Protein AF-A0A6L2J863-F1 (afdb_monomer)

Sequence (135 aa):
MPGVDWSNNVDQELRFKGWREIQVLDELTEITSSTELHKRMRFWFVQEIAEEEGLLKFLRDQCNDLRWKNARRRVLIREMEAFGERWVAVDYLESLKQIHARETAKLAALTDAIAESLAGIHEKERHVAKIDLND

Structure (mmCIF, N/CA/C/O backbone):
data_AF-A0A6L2J863-F1
#
_entry.id   AF-A0A6L2J863-F1
#
loop_
_atom_site.group_PDB
_atom_site.id
_atom_site.type_symbol
_atom_site.label_atom_id
_atom_site.label_alt_id
_atom_site.label_comp_id
_atom_site.label_asym_id
_atom_site.label_entity_id
_atom_site.label_seq_id
_atom_site.pdbx_PDB_ins_code
_atom_site.Cartn_x
_atom_site.Cartn_y
_atom_site.Cartn_z
_atom_site.occupancy
_atom_site.B_iso_or_equiv
_atom_site.auth_seq_id
_atom_site.auth_comp_id
_atom_site.auth_asym_id
_atom_site.auth_atom_id
_atom_site.pdbx_PDB_model_num
ATOM 1 N N . MET A 1 1 ? 21.311 30.947 3.026 1.00 38.16 1 MET A N 1
ATOM 2 C CA . MET A 1 1 ? 20.036 30.939 3.772 1.00 38.16 1 MET A CA 1
ATOM 3 C C . MET A 1 1 ? 19.893 29.568 4.412 1.00 38.16 1 MET A C 1
ATOM 5 O O . MET A 1 1 ? 19.946 28.604 3.657 1.00 38.16 1 MET A O 1
ATOM 9 N N . PRO A 1 2 ? 19.807 29.437 5.745 1.00 41.78 2 PRO A N 1
ATOM 10 C CA . PRO A 1 2 ? 19.511 28.149 6.360 1.00 41.78 2 PRO A CA 1
ATOM 11 C C . PRO A 1 2 ? 18.034 27.820 6.112 1.00 41.78 2 PRO A C 1
ATOM 13 O O . PRO A 1 2 ? 17.170 28.670 6.329 1.00 41.78 2 PRO A O 1
ATOM 16 N N . GLY A 1 3 ? 17.762 26.619 5.602 1.00 45.19 3 GLY A N 1
ATOM 17 C CA . GLY A 1 3 ? 16.405 26.116 5.420 1.00 45.19 3 GLY A CA 1
ATOM 18 C C . GLY A 1 3 ? 15.737 25.948 6.777 1.00 45.19 3 GLY A C 1
ATOM 19 O O . GLY A 1 3 ? 16.282 25.286 7.655 1.00 45.19 3 GLY A O 1
ATOM 20 N N . VAL A 1 4 ? 14.581 26.583 6.954 1.00 53.41 4 VAL A N 1
ATOM 21 C CA . VAL A 1 4 ? 13.719 26.331 8.109 1.00 53.41 4 VAL A CA 1
ATOM 22 C C . VAL A 1 4 ? 13.259 24.879 8.014 1.00 53.41 4 VAL A C 1
ATOM 24 O O . VAL A 1 4 ? 12.607 24.494 7.044 1.00 53.41 4 VAL A O 1
ATOM 27 N N . ASP A 1 5 ? 13.657 24.072 8.991 1.00 51.09 5 ASP A N 1
ATOM 28 C CA . ASP A 1 5 ? 13.203 22.696 9.147 1.00 51.09 5 ASP A CA 1
ATOM 29 C C . ASP A 1 5 ? 11.779 22.701 9.717 1.00 51.09 5 ASP A C 1
ATOM 31 O O . ASP A 1 5 ? 11.556 22.844 10.921 1.00 51.09 5 ASP A O 1
ATOM 35 N N . TRP A 1 6 ? 10.804 22.595 8.818 1.00 46.19 6 TRP A N 1
ATOM 36 C CA . TRP A 1 6 ? 9.383 22.548 9.156 1.00 46.19 6 TRP A CA 1
ATOM 37 C C . TRP A 1 6 ? 8.967 21.223 9.810 1.00 46.19 6 TRP A C 1
ATOM 39 O O . TRP A 1 6 ? 7.916 21.188 10.448 1.00 46.19 6 TRP A O 1
ATOM 49 N N . SER A 1 7 ? 9.784 20.163 9.712 1.00 50.34 7 SER A N 1
ATOM 50 C CA . SER A 1 7 ? 9.496 18.867 10.345 1.00 50.34 7 SER A CA 1
ATOM 51 C C . SER A 1 7 ? 9.469 19.009 11.861 1.00 50.34 7 SER A C 1
ATOM 53 O O . SER 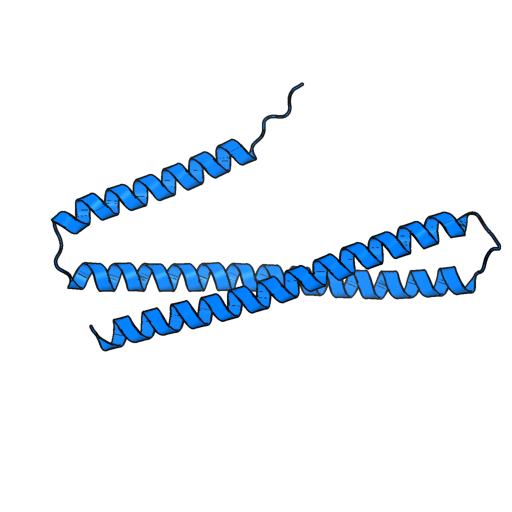A 1 7 ? 8.564 18.513 12.523 1.00 50.34 7 SER A O 1
ATOM 55 N N . ASN A 1 8 ? 10.413 19.780 12.402 1.00 52.09 8 ASN A N 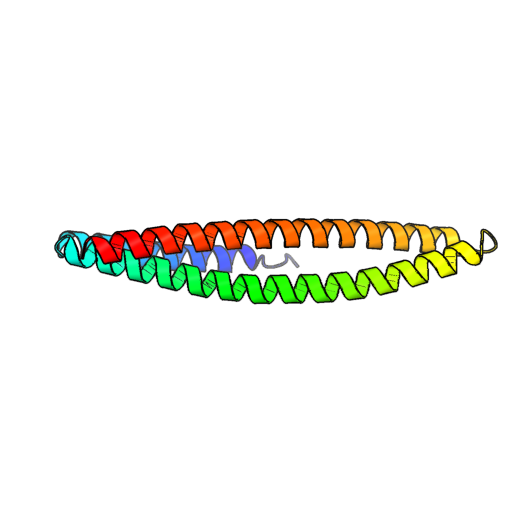1
ATOM 56 C CA . ASN A 1 8 ? 10.541 19.998 13.837 1.00 52.09 8 ASN A CA 1
ATOM 57 C C . ASN A 1 8 ? 9.353 20.769 14.433 1.00 52.09 8 ASN A C 1
ATOM 59 O O . ASN A 1 8 ? 8.994 20.548 15.584 1.00 52.09 8 ASN A O 1
ATOM 63 N N . ASN A 1 9 ? 8.734 21.668 13.661 1.00 46.53 9 ASN A N 1
ATOM 64 C CA . ASN A 1 9 ? 7.608 22.474 14.136 1.00 46.53 9 ASN A CA 1
ATOM 65 C C . ASN A 1 9 ? 6.292 21.678 14.102 1.00 46.53 9 ASN A C 1
ATOM 67 O O . ASN A 1 9 ? 5.516 21.726 15.052 1.00 46.53 9 ASN A O 1
ATOM 71 N N . VAL A 1 10 ? 6.082 20.875 13.051 1.00 56.06 10 VAL A N 1
ATOM 72 C CA . VAL A 1 10 ? 4.918 19.980 12.942 1.00 56.06 10 VAL A CA 1
ATOM 73 C C . VAL A 1 10 ? 4.988 18.859 13.984 1.00 56.06 10 VAL A C 1
ATOM 75 O O . VAL A 1 10 ? 3.993 18.606 14.658 1.00 56.06 10 VAL A O 1
ATOM 78 N N . ASP A 1 11 ? 6.161 18.256 14.202 1.00 53.06 11 ASP A N 1
ATOM 79 C CA . ASP A 1 11 ? 6.349 17.231 15.239 1.00 53.06 11 ASP A CA 1
ATOM 80 C C . ASP A 1 11 ? 6.188 17.796 16.653 1.00 53.06 11 ASP A C 1
ATOM 82 O O . ASP A 1 11 ? 5.623 17.132 17.523 1.00 53.06 11 ASP A O 1
ATOM 86 N N . GLN A 1 12 ? 6.652 19.025 16.906 1.00 46.50 12 GLN A N 1
ATOM 87 C CA . GLN A 1 12 ? 6.426 19.687 18.190 1.00 46.50 12 GLN A CA 1
ATOM 88 C C . GLN A 1 12 ? 4.953 20.013 18.402 1.00 46.50 12 GLN A C 1
ATOM 90 O O . GLN A 1 12 ? 4.457 19.796 19.501 1.00 46.50 12 GLN A O 1
ATOM 95 N N . GLU A 1 13 ? 4.237 20.475 17.378 1.00 41.19 13 GLU A N 1
ATOM 96 C CA . GLU A 1 13 ? 2.817 20.799 17.495 1.00 41.19 13 GLU A CA 1
ATOM 97 C C . GLU A 1 13 ? 1.948 19.544 17.671 1.00 41.19 13 GLU A C 1
ATOM 99 O O . GLU A 1 13 ? 1.048 19.542 18.513 1.00 41.19 13 GLU A O 1
ATOM 104 N N . LEU A 1 14 ? 2.252 18.455 16.954 1.00 48.91 14 LEU A N 1
ATOM 105 C CA . LEU A 1 14 ? 1.594 17.154 17.120 1.00 48.91 14 LEU A CA 1
ATOM 106 C C . LEU A 1 14 ? 1.881 16.550 18.495 1.00 48.91 14 LEU A C 1
ATOM 108 O O . LEU A 1 14 ? 0.954 16.111 19.175 1.00 48.91 14 LEU A O 1
ATOM 112 N N . ARG A 1 15 ? 3.135 16.614 18.963 1.00 47.59 15 ARG A N 1
ATOM 113 C CA . ARG A 1 15 ? 3.478 16.232 20.338 1.00 47.59 15 ARG A CA 1
ATOM 114 C C . ARG A 1 15 ? 2.704 17.086 21.332 1.00 47.59 15 ARG A C 1
ATOM 116 O O . ARG A 1 15 ? 2.071 16.535 22.216 1.00 47.59 15 ARG A O 1
ATOM 123 N N . PHE A 1 16 ? 2.702 18.409 21.195 1.00 44.97 16 PHE A N 1
ATOM 124 C CA . PHE A 1 16 ? 2.048 19.317 22.144 1.00 44.97 16 PHE A CA 1
ATOM 125 C C . PHE A 1 16 ? 0.522 19.140 22.187 1.00 44.97 16 PHE A C 1
ATOM 127 O O . PHE A 1 16 ? -0.084 19.323 23.243 1.00 44.97 16 PHE A O 1
ATOM 134 N N . LYS A 1 17 ? -0.108 18.773 21.062 1.00 50.50 17 LYS A N 1
ATOM 135 C CA . LYS A 1 17 ? -1.525 18.376 21.017 1.00 50.50 17 LYS A CA 1
ATOM 136 C C . LYS A 1 17 ? -1.745 17.033 21.715 1.00 50.50 17 LYS A C 1
ATOM 138 O O . LYS A 1 17 ? -2.588 16.980 22.603 1.00 50.50 17 LYS A O 1
ATOM 143 N N . GLY A 1 18 ? -0.909 16.029 21.440 1.00 50.97 18 GLY A N 1
ATOM 144 C CA . GLY A 1 18 ? -0.959 14.734 22.127 1.00 50.97 18 GLY A CA 1
ATOM 145 C C . GLY A 1 18 ? -0.729 14.833 23.642 1.00 50.97 18 GLY A C 1
ATOM 146 O O . GLY A 1 18 ? -1.462 14.234 24.418 1.00 50.97 18 GLY A 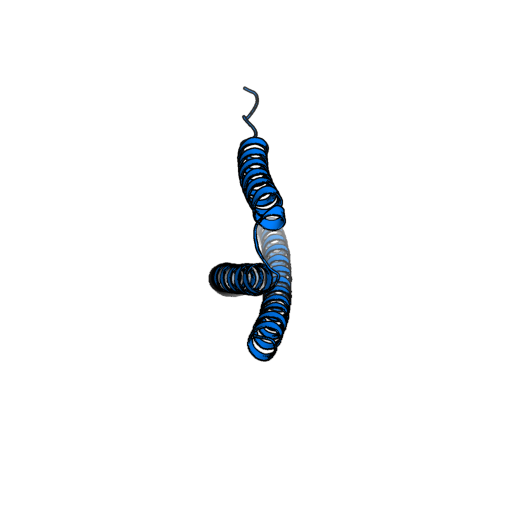O 1
ATOM 147 N N . TRP A 1 19 ? 0.220 15.658 24.099 1.00 44.25 19 TRP A N 1
ATOM 148 C CA . TRP A 1 19 ? 0.473 15.896 25.528 1.00 44.25 19 TRP A CA 1
ATOM 149 C C . TRP A 1 19 ? -0.684 16.632 26.215 1.00 44.25 19 TRP A C 1
ATOM 151 O O . TRP A 1 19 ? -0.986 16.337 27.369 1.00 44.25 19 TRP A O 1
ATOM 161 N N . ARG A 1 20 ? -1.354 17.561 25.516 1.00 48.19 20 ARG A N 1
ATOM 162 C CA . ARG A 1 20 ? -2.550 18.232 26.048 1.00 48.19 20 ARG A CA 1
ATOM 163 C C . ARG A 1 20 ? -3.749 17.298 26.138 1.00 48.19 20 ARG A C 1
ATOM 165 O O . ARG A 1 20 ? -4.478 17.380 27.117 1.00 48.19 20 ARG A O 1
ATOM 172 N N . GLU A 1 21 ? -3.939 16.408 25.170 1.00 52.56 21 GLU A N 1
ATOM 173 C CA . GLU A 1 21 ? -4.979 15.378 25.251 1.00 52.56 21 GLU A CA 1
ATOM 174 C C . GLU A 1 21 ? -4.712 14.410 26.407 1.00 52.56 21 GLU A C 1
ATOM 176 O O . GLU A 1 21 ? -5.624 14.143 27.181 1.00 52.56 21 GLU A O 1
ATOM 181 N N . ILE A 1 22 ? -3.463 13.977 26.608 1.00 56.28 22 ILE A N 1
ATOM 182 C CA . ILE A 1 22 ? -3.079 13.108 27.733 1.00 56.28 22 ILE A CA 1
ATOM 183 C C . ILE A 1 22 ? -3.304 13.801 29.089 1.00 56.28 22 ILE A C 1
ATOM 185 O O . ILE A 1 22 ? -3.883 13.195 29.983 1.00 56.28 22 ILE A O 1
ATOM 189 N N . GLN A 1 23 ? -2.924 15.075 29.246 1.00 51.78 23 GLN A N 1
ATOM 190 C CA . GLN A 1 23 ? -3.163 15.812 30.498 1.00 51.78 23 GLN A CA 1
ATOM 191 C C . GLN A 1 23 ? -4.651 16.027 30.795 1.00 51.78 23 GLN A C 1
ATOM 193 O O . GLN A 1 23 ? -5.076 15.867 31.935 1.00 51.78 23 GLN A O 1
ATOM 198 N N . VAL A 1 24 ? -5.455 16.344 29.775 1.00 54.72 24 VAL A N 1
ATOM 199 C CA . VAL A 1 24 ? -6.915 16.455 29.928 1.00 54.72 24 VAL A CA 1
ATOM 200 C C . VAL A 1 24 ? -7.526 15.100 30.297 1.00 54.72 24 VAL A C 1
ATOM 202 O O . VAL A 1 24 ? -8.491 15.045 31.057 1.00 54.72 24 VAL A O 1
ATOM 205 N N . LEU A 1 25 ? -6.964 13.996 29.799 1.00 54.50 25 LEU A N 1
ATOM 206 C CA . LEU A 1 25 ? -7.398 12.647 30.152 1.00 54.50 25 LEU A CA 1
ATOM 207 C C . LEU A 1 25 ? -7.039 12.274 31.598 1.00 54.50 25 LEU A C 1
ATOM 209 O O . LEU A 1 25 ? -7.903 11.698 32.257 1.00 54.50 25 LEU A O 1
ATOM 213 N N . ASP A 1 26 ? -5.849 12.645 32.086 1.00 53.31 26 ASP A N 1
ATOM 214 C CA . ASP A 1 26 ? -5.377 12.371 33.455 1.00 53.31 26 ASP A CA 1
ATOM 215 C C . ASP A 1 26 ? -6.128 13.177 34.535 1.00 53.31 26 ASP A C 1
ATOM 217 O O . ASP A 1 26 ? -6.453 12.650 35.597 1.00 53.31 26 ASP A O 1
ATOM 221 N N . GLU A 1 27 ? -6.479 14.439 34.267 1.00 52.66 27 GLU A N 1
ATOM 222 C CA . GLU A 1 27 ? -7.294 15.242 35.198 1.00 52.66 27 GLU A CA 1
ATOM 223 C C . GLU A 1 27 ? -8.765 14.781 35.235 1.00 52.66 27 GLU A C 1
ATOM 225 O O . GLU A 1 27 ? -9.466 14.963 36.231 1.00 52.66 27 GLU A O 1
ATOM 230 N N . LEU A 1 28 ? -9.253 14.142 34.165 1.00 51.09 28 LEU A N 1
ATOM 231 C CA . LEU A 1 28 ? -10.614 13.602 34.098 1.00 51.09 28 LEU A CA 1
ATOM 232 C C . LEU A 1 28 ? -10.733 12.177 34.668 1.00 51.09 28 LEU A C 1
ATOM 234 O O . LEU A 1 28 ? -11.826 11.800 35.104 1.00 51.09 28 LEU A O 1
ATOM 238 N N . THR A 1 29 ? -9.662 11.376 34.670 1.00 50.72 29 THR A N 1
ATOM 239 C CA . THR A 1 29 ? -9.631 10.021 35.263 1.00 50.72 29 THR A CA 1
ATOM 240 C C . THR A 1 29 ? -9.690 10.040 36.786 1.00 50.72 29 THR A C 1
ATOM 242 O O . THR A 1 29 ? -10.204 9.089 37.369 1.00 50.72 29 THR A O 1
ATOM 245 N N . GLU A 1 30 ? -9.273 11.125 37.441 1.00 50.06 30 GLU A N 1
ATOM 246 C CA . GLU A 1 30 ? -9.456 11.291 38.890 1.00 50.06 30 GLU A CA 1
ATOM 247 C C . GLU A 1 30 ? -10.946 11.473 39.277 1.00 50.06 30 GLU A C 1
ATOM 249 O O . GLU A 1 30 ? -11.330 11.238 40.422 1.00 50.06 30 GLU A O 1
ATOM 254 N N . ILE A 1 31 ? -11.815 11.825 38.314 1.00 53.06 31 ILE A N 1
ATOM 255 C CA . ILE A 1 31 ? -13.212 12.233 38.559 1.00 53.06 31 ILE A CA 1
ATOM 256 C C . ILE A 1 31 ? -14.249 11.174 38.125 1.00 53.06 31 ILE A C 1
ATOM 258 O O . ILE A 1 31 ? -15.387 11.209 38.594 1.00 53.06 31 ILE A O 1
ATOM 262 N N .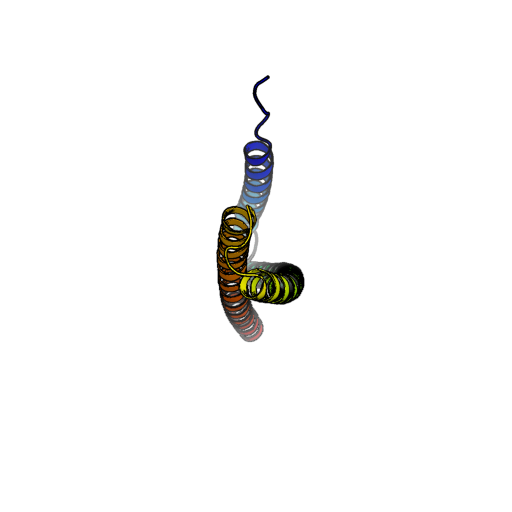 THR A 1 32 ? -13.906 10.211 37.261 1.00 49.12 32 THR A N 1
ATOM 263 C CA . THR A 1 32 ? -14.920 9.417 36.537 1.00 49.12 32 THR A CA 1
ATOM 264 C C . THR A 1 32 ? -14.737 7.898 36.645 1.00 49.12 32 THR A C 1
ATOM 266 O O . THR A 1 32 ? -13.683 7.338 36.360 1.00 49.12 32 THR A O 1
ATOM 269 N N . SER A 1 33 ? -15.794 7.212 37.094 1.00 55.44 33 SER A N 1
ATOM 270 C CA . SER A 1 33 ? -15.838 5.758 37.321 1.00 55.44 33 SER A CA 1
ATOM 271 C C . SER A 1 33 ? -15.446 4.927 36.083 1.00 55.44 33 SER A C 1
ATOM 273 O O . SER A 1 33 ? -15.678 5.341 34.951 1.00 55.44 33 SER A O 1
ATOM 275 N N . SER A 1 34 ? -14.911 3.718 36.303 1.00 58.53 34 SER A N 1
ATOM 276 C CA . SER A 1 34 ? -14.392 2.762 35.297 1.00 58.53 34 SER A CA 1
ATOM 277 C C . SER A 1 34 ? -15.216 2.619 34.002 1.00 58.53 34 SER A C 1
ATOM 279 O O . SER A 1 34 ? -14.646 2.385 32.937 1.00 58.53 34 SER A O 1
ATOM 281 N N . THR A 1 35 ? -16.542 2.782 34.055 1.00 61.69 35 THR A N 1
ATOM 282 C CA . THR A 1 35 ? -17.440 2.728 32.886 1.00 61.69 35 THR A CA 1
ATOM 283 C C . THR A 1 35 ? -17.211 3.855 31.873 1.00 61.69 35 THR A C 1
ATOM 285 O O . THR A 1 35 ? -17.499 3.684 30.692 1.00 61.69 35 THR A O 1
ATOM 288 N N . GLU A 1 36 ? -16.686 5.010 32.288 1.00 74.00 36 GLU A N 1
ATOM 289 C CA . GLU A 1 36 ? -16.296 6.074 31.352 1.00 74.00 36 GLU A CA 1
ATOM 290 C C . GLU A 1 36 ? -14.955 5.787 30.673 1.00 74.00 36 GLU A C 1
ATOM 292 O O . GLU A 1 36 ? -14.784 6.127 29.501 1.00 74.00 36 GLU A O 1
ATOM 297 N N . LEU A 1 37 ? -14.030 5.104 31.356 1.00 79.69 37 LEU A N 1
ATOM 298 C CA . LEU A 1 37 ? -12.734 4.741 30.784 1.00 79.69 37 LEU A CA 1
ATOM 299 C C . LEU A 1 37 ? -12.884 3.737 29.631 1.00 79.69 37 LEU A C 1
ATOM 301 O O . LEU A 1 37 ? -12.296 3.941 28.570 1.00 79.69 37 LEU A O 1
ATOM 305 N N . HIS A 1 38 ? -13.714 2.699 29.794 1.00 81.38 38 HIS A N 1
ATOM 306 C CA . HIS A 1 38 ? -13.980 1.721 28.731 1.00 81.38 38 HIS A CA 1
ATOM 307 C C . HIS A 1 38 ? -14.583 2.377 27.481 1.00 81.38 38 HIS A C 1
ATOM 309 O O . HIS A 1 38 ? -14.103 2.143 26.370 1.00 81.38 38 HIS A O 1
ATOM 315 N N . LYS A 1 39 ? -15.545 3.292 27.658 1.00 83.38 39 LYS A N 1
ATOM 316 C CA . LYS A 1 39 ? -16.151 4.057 26.556 1.00 83.38 39 LYS A CA 1
ATOM 317 C C . LYS A 1 39 ? -15.153 4.965 25.841 1.00 83.38 39 LYS A C 1
ATOM 319 O O . LYS A 1 39 ? -15.165 5.026 24.611 1.00 83.38 39 LYS A O 1
ATOM 324 N N . ARG A 1 40 ? -14.271 5.646 26.583 1.00 83.44 40 ARG A N 1
ATOM 325 C CA . ARG A 1 40 ? -13.199 6.470 25.994 1.00 83.44 40 ARG A CA 1
ATOM 326 C C . ARG A 1 40 ? -12.204 5.620 25.211 1.00 83.44 40 ARG A C 1
ATOM 328 O O . ARG A 1 40 ? -11.887 5.963 24.077 1.00 83.44 40 ARG A O 1
ATOM 335 N N . MET A 1 41 ? -11.774 4.490 25.771 1.00 88.25 41 MET A N 1
ATOM 336 C CA . MET A 1 41 ? -10.847 3.578 25.097 1.00 88.25 41 MET A CA 1
ATOM 337 C C . MET A 1 41 ? -11.457 3.005 23.812 1.00 88.25 41 MET A C 1
ATOM 339 O O . MET A 1 41 ? -10.800 2.948 22.776 1.00 88.25 41 MET A O 1
ATOM 343 N N . ARG A 1 42 ? -12.741 2.633 23.855 1.00 90.19 42 ARG A N 1
ATOM 344 C CA . ARG A 1 42 ? -13.493 2.189 22.678 1.00 90.19 42 ARG A CA 1
ATOM 345 C C . ARG A 1 42 ? -13.522 3.262 21.595 1.00 90.19 42 ARG A C 1
ATOM 347 O O . ARG A 1 42 ? -13.235 2.966 20.440 1.00 90.19 42 ARG A O 1
ATOM 354 N N . PHE A 1 43 ? -13.881 4.492 21.962 1.00 88.81 43 PHE A N 1
ATOM 355 C CA . PHE A 1 43 ? -13.912 5.610 21.025 1.00 88.81 43 PHE A CA 1
ATOM 356 C C . PHE A 1 43 ? -12.540 5.835 20.379 1.00 88.81 43 PHE A C 1
ATOM 358 O O . PHE A 1 43 ? -12.469 5.970 19.161 1.00 88.81 43 PHE A O 1
ATOM 365 N N . TRP A 1 44 ? -11.467 5.792 21.173 1.00 90.31 44 TRP A N 1
ATOM 366 C CA . TRP A 1 44 ? -10.097 5.927 20.684 1.00 90.31 44 TRP A CA 1
ATOM 367 C C . TRP A 1 44 ? -9.735 4.844 19.657 1.00 90.31 44 TRP A C 1
ATOM 369 O O . TRP A 1 44 ? -9.309 5.174 18.555 1.00 90.31 44 TRP A O 1
ATOM 379 N N . PHE A 1 45 ? -10.005 3.563 19.946 1.00 91.38 45 PHE A N 1
ATOM 380 C CA . PHE A 1 45 ? -9.755 2.484 18.981 1.00 91.38 45 PHE A CA 1
ATOM 381 C C . PHE A 1 45 ? -10.547 2.649 17.679 1.00 91.38 45 PHE A C 1
ATOM 383 O O . PHE A 1 45 ? -10.016 2.380 16.606 1.00 91.38 45 PHE A O 1
ATOM 390 N N . VAL A 1 46 ? -11.808 3.086 17.758 1.00 93.19 46 VAL A N 1
ATOM 391 C CA . VAL A 1 46 ? -12.640 3.316 16.567 1.00 93.19 46 VAL A CA 1
ATOM 392 C C . VAL A 1 46 ? -12.092 4.464 15.712 1.00 93.19 46 VAL A C 1
ATOM 394 O O . VAL A 1 46 ? -12.105 4.351 14.488 1.00 93.19 46 VAL A O 1
ATOM 397 N N . GLN A 1 47 ? -11.599 5.545 16.327 1.00 92.75 47 GLN A N 1
ATOM 398 C CA . GLN A 1 47 ? -10.944 6.638 15.596 1.00 92.75 47 GLN A CA 1
ATOM 399 C C . GLN A 1 47 ? -9.658 6.157 14.916 1.00 92.75 47 GLN A C 1
ATOM 401 O O . GLN A 1 47 ? -9.512 6.337 13.712 1.00 92.75 47 GLN A O 1
ATOM 406 N N . GLU A 1 48 ? -8.788 5.460 15.647 1.00 94.06 48 GLU A N 1
ATOM 407 C CA . GLU A 1 48 ? -7.538 4.908 15.109 1.00 94.06 48 GLU A CA 1
ATOM 408 C C . GLU A 1 48 ? -7.773 3.953 13.928 1.00 94.06 48 GLU A C 1
ATOM 410 O O . GLU A 1 48 ? -7.058 4.012 12.930 1.00 94.06 48 GLU A O 1
ATOM 415 N N . ILE A 1 49 ? -8.800 3.094 14.001 1.00 97.00 49 ILE A N 1
ATOM 416 C CA . ILE A 1 49 ? -9.189 2.229 12.875 1.00 97.00 49 ILE A CA 1
ATOM 417 C C . ILE A 1 49 ? -9.567 3.079 11.657 1.00 97.00 49 ILE A C 1
ATOM 419 O O . ILE A 1 49 ? -9.066 2.829 10.564 1.00 97.00 49 ILE A O 1
ATOM 423 N N . ALA A 1 50 ? -10.419 4.091 11.834 1.00 95.44 50 ALA A N 1
ATOM 424 C CA . ALA A 1 50 ? -10.870 4.938 10.731 1.00 95.44 50 ALA A CA 1
ATOM 425 C C . ALA A 1 50 ? -9.714 5.729 10.086 1.00 95.44 50 ALA A C 1
ATOM 427 O O . ALA A 1 50 ? -9.659 5.876 8.860 1.00 95.44 50 ALA A O 1
ATOM 428 N N . GLU A 1 51 ? -8.771 6.220 10.890 1.00 94.12 51 GLU A N 1
ATOM 429 C CA . GLU A 1 51 ? -7.562 6.890 10.404 1.00 94.12 51 GLU A CA 1
ATOM 430 C C . GLU A 1 51 ? -6.666 5.931 9.608 1.00 94.12 51 GLU A C 1
ATOM 432 O O . GLU A 1 51 ? -6.211 6.261 8.506 1.00 94.12 51 GLU A O 1
ATOM 437 N N . GLU A 1 52 ? -6.470 4.713 10.115 1.00 96.94 52 GLU A N 1
ATOM 438 C CA . GLU A 1 52 ? -5.648 3.695 9.466 1.00 96.94 52 GLU A CA 1
ATOM 439 C C . GLU A 1 52 ? -6.286 3.160 8.172 1.00 96.94 52 GLU A C 1
ATOM 441 O O . GLU A 1 52 ? -5.589 2.940 7.179 1.00 96.94 52 GLU A O 1
ATOM 446 N N . GLU A 1 53 ? -7.614 3.043 8.105 1.00 97.19 53 GLU A N 1
ATOM 447 C CA . GLU A 1 53 ? -8.347 2.767 6.861 1.00 97.19 53 GLU A CA 1
ATOM 448 C C . GLU A 1 53 ? -8.139 3.874 5.814 1.00 97.19 53 GLU A C 1
ATOM 450 O O . GLU A 1 53 ? -7.941 3.597 4.621 1.00 97.19 53 GLU A O 1
ATOM 455 N N . GLY A 1 54 ? -8.134 5.136 6.255 1.00 96.12 54 GLY A N 1
ATOM 456 C CA . GLY A 1 54 ? -7.803 6.289 5.421 1.00 96.12 54 GLY A CA 1
ATOM 457 C C . GLY A 1 54 ? -6.382 6.207 4.857 1.00 96.12 54 GLY A C 1
ATOM 458 O O . GLY A 1 54 ? -6.179 6.372 3.646 1.00 96.12 54 GLY A O 1
ATOM 459 N N . LEU A 1 55 ? -5.405 5.878 5.707 1.00 93.62 55 LEU A N 1
ATOM 460 C CA . LEU A 1 55 ? -4.019 5.640 5.300 1.00 93.62 55 LEU A CA 1
ATOM 461 C C . LEU A 1 55 ? -3.917 4.471 4.309 1.00 93.62 55 LEU A C 1
ATOM 463 O O . LEU A 1 55 ? -3.267 4.600 3.270 1.00 93.62 55 LEU A O 1
ATOM 467 N N . LEU A 1 56 ? -4.599 3.352 4.569 1.00 97.44 56 LEU A N 1
ATOM 468 C CA . LEU A 1 56 ? -4.614 2.186 3.685 1.00 97.44 56 LEU A CA 1
ATOM 469 C C . LEU A 1 56 ? -5.108 2.530 2.282 1.00 97.44 56 LEU A C 1
ATOM 471 O O . LEU A 1 56 ? -4.529 2.063 1.297 1.00 97.44 56 LEU A O 1
ATOM 475 N N . LYS A 1 57 ? -6.158 3.348 2.168 1.00 96.88 57 LYS A N 1
ATOM 476 C CA . LYS A 1 57 ? -6.646 3.820 0.867 1.00 96.88 57 LYS A CA 1
ATOM 477 C C . LYS A 1 57 ? -5.549 4.577 0.116 1.00 96.88 57 LYS A C 1
ATOM 479 O O . LYS A 1 57 ? -5.255 4.243 -1.031 1.00 96.88 57 LYS A O 1
ATOM 484 N N . PHE A 1 58 ? -4.891 5.524 0.783 1.00 95.62 58 PHE A N 1
ATOM 485 C CA . PHE A 1 58 ? -3.780 6.278 0.201 1.00 95.62 58 PHE A CA 1
ATOM 486 C C . PHE A 1 58 ? -2.617 5.370 -0.237 1.00 95.62 58 PHE A C 1
ATOM 488 O O . PHE A 1 58 ? -2.127 5.488 -1.363 1.00 95.62 58 PHE A O 1
ATOM 495 N N . LEU A 1 59 ? -2.196 4.424 0.609 1.00 96.75 59 LEU A N 1
ATOM 496 C CA . LEU A 1 59 ? -1.107 3.492 0.294 1.00 96.75 59 LEU A CA 1
ATOM 497 C C . LEU A 1 59 ? -1.445 2.600 -0.909 1.00 96.75 59 LEU A C 1
ATOM 499 O O . LEU A 1 59 ? -0.592 2.359 -1.766 1.00 96.75 59 LEU A O 1
ATOM 503 N N . ARG A 1 60 ? -2.696 2.137 -1.019 1.00 97.69 60 ARG A N 1
ATOM 504 C CA . ARG A 1 60 ? -3.166 1.344 -2.167 1.00 97.69 60 ARG A CA 1
ATOM 505 C C . ARG A 1 60 ? -3.115 2.141 -3.467 1.00 97.69 60 ARG A C 1
ATOM 507 O O . ARG A 1 60 ? -2.660 1.602 -4.478 1.00 97.69 60 ARG A O 1
ATOM 514 N N . ASP A 1 61 ? -3.509 3.411 -3.437 1.00 98.00 61 ASP A N 1
ATOM 515 C CA . ASP A 1 61 ? -3.429 4.298 -4.601 1.00 98.00 61 ASP A CA 1
ATOM 516 C C . ASP A 1 61 ? -1.972 4.514 -5.040 1.00 98.00 61 ASP A C 1
ATOM 518 O O . ASP A 1 61 ? -1.652 4.382 -6.225 1.00 98.00 61 ASP A O 1
ATOM 522 N N . GLN A 1 62 ? -1.057 4.732 -4.086 1.00 97.62 62 GLN A N 1
ATOM 523 C CA . GLN A 1 62 ? 0.383 4.827 -4.362 1.00 97.62 62 GLN A CA 1
ATOM 524 C C . GLN A 1 62 ? 0.949 3.530 -4.964 1.00 97.62 62 GLN A C 1
ATOM 526 O O . GLN A 1 62 ? 1.713 3.569 -5.931 1.00 97.62 62 GLN A O 1
ATOM 531 N N . CYS A 1 63 ? 0.554 2.368 -4.439 1.00 98.25 63 CYS A N 1
ATOM 532 C CA . CYS A 1 63 ? 0.940 1.069 -4.991 1.00 98.25 63 CYS A CA 1
ATOM 533 C C . CYS A 1 63 ? 0.463 0.894 -6.439 1.00 98.25 63 CYS A C 1
ATOM 535 O O . CYS A 1 63 ? 1.217 0.398 -7.280 1.00 98.25 63 CYS A O 1
ATOM 537 N N . ASN A 1 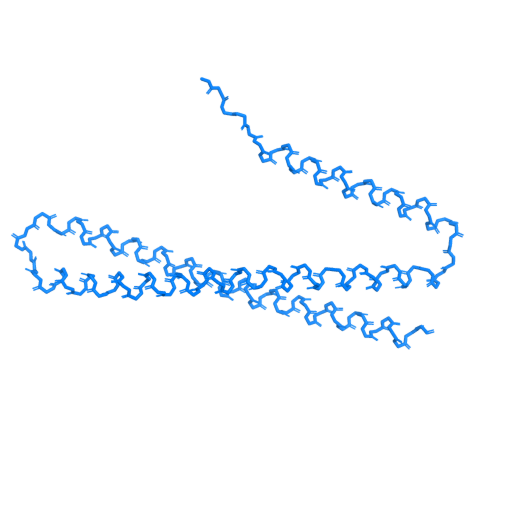64 ? -0.769 1.302 -6.749 1.00 97.75 64 ASN A N 1
ATOM 538 C CA . ASN A 1 64 ? -1.321 1.212 -8.100 1.00 97.75 64 ASN A CA 1
ATOM 539 C C . ASN A 1 64 ? -0.559 2.105 -9.089 1.00 97.75 64 ASN A C 1
ATOM 541 O O . ASN A 1 64 ? -0.182 1.638 -10.168 1.00 97.75 64 ASN A O 1
ATOM 545 N N . ASP A 1 65 ? -0.257 3.345 -8.702 1.00 97.31 65 ASP A N 1
ATOM 546 C CA . ASP A 1 65 ? 0.554 4.263 -9.506 1.00 97.31 65 ASP A CA 1
ATOM 547 C C . ASP A 1 65 ? 1.968 3.705 -9.757 1.00 97.31 65 ASP A C 1
ATOM 549 O O . ASP A 1 65 ? 2.434 3.655 -10.901 1.00 97.31 65 ASP A O 1
ATOM 553 N N . LEU A 1 66 ? 2.632 3.184 -8.719 1.00 97.31 66 LEU A N 1
ATOM 554 C CA . LEU A 1 66 ? 3.954 2.567 -8.854 1.00 97.31 66 LEU A CA 1
ATOM 555 C C . LEU A 1 66 ? 3.939 1.332 -9.755 1.00 97.31 66 LEU A C 1
ATOM 557 O O . LEU A 1 66 ? 4.843 1.178 -10.579 1.00 97.31 66 LEU A O 1
ATOM 561 N N . ARG A 1 67 ? 2.925 0.465 -9.644 1.00 98.00 67 ARG A N 1
ATOM 562 C CA . ARG A 1 67 ? 2.759 -0.704 -10.528 1.00 98.00 67 ARG A CA 1
ATOM 563 C C . ARG A 1 67 ? 2.649 -0.275 -11.985 1.00 98.00 67 ARG A C 1
ATOM 565 O O . ARG A 1 67 ? 3.357 -0.824 -12.830 1.00 98.00 67 ARG A O 1
ATOM 572 N N . TRP A 1 68 ? 1.821 0.730 -12.267 1.00 98.00 68 TRP A N 1
ATOM 573 C CA . TRP A 1 68 ? 1.662 1.269 -13.615 1.00 98.00 68 TRP A CA 1
ATOM 574 C C . TRP A 1 68 ? 2.977 1.859 -14.153 1.00 98.00 68 TRP A C 1
ATOM 576 O O . TRP A 1 68 ? 3.433 1.476 -15.236 1.00 98.00 68 TRP A O 1
ATOM 586 N N . LYS A 1 69 ? 3.654 2.714 -13.372 1.00 96.75 69 LYS A N 1
ATOM 587 C CA . LYS A 1 69 ? 4.951 3.303 -13.754 1.00 96.75 69 LYS A CA 1
ATOM 588 C C . LYS A 1 69 ? 6.021 2.233 -13.979 1.00 96.75 69 LYS A C 1
ATOM 590 O O . LYS A 1 69 ? 6.772 2.313 -14.950 1.00 96.75 69 LYS A O 1
ATOM 595 N N . ASN A 1 70 ? 6.085 1.211 -13.126 1.00 97.00 70 ASN A N 1
ATOM 596 C CA . ASN A 1 70 ? 7.036 0.108 -13.264 1.00 97.00 70 ASN A CA 1
ATOM 597 C C . ASN A 1 70 ? 6.767 -0.759 -14.492 1.00 97.00 70 ASN A C 1
ATOM 599 O O . ASN A 1 70 ? 7.722 -1.142 -15.166 1.00 97.00 70 ASN A O 1
ATOM 603 N N . ALA A 1 71 ? 5.503 -1.032 -14.824 1.00 97.25 71 ALA A N 1
ATOM 604 C CA . ALA A 1 71 ? 5.156 -1.743 -16.051 1.00 97.25 71 ALA A CA 1
ATOM 605 C C . ALA A 1 71 ? 5.634 -0.970 -17.291 1.00 97.25 71 ALA A C 1
ATOM 607 O O . ALA A 1 71 ? 6.300 -1.541 -18.155 1.00 97.25 71 ALA A O 1
ATOM 608 N N . ARG A 1 72 ? 5.392 0.347 -17.332 1.00 96.94 72 ARG A N 1
ATOM 609 C CA . ARG A 1 72 ? 5.862 1.219 -18.419 1.00 96.94 72 ARG A CA 1
ATOM 610 C C . ARG A 1 72 ? 7.391 1.256 -18.523 1.00 96.94 72 ARG A C 1
ATOM 612 O O . ARG A 1 72 ? 7.925 1.108 -19.618 1.00 96.94 72 ARG A O 1
ATOM 619 N N . ARG A 1 73 ? 8.106 1.409 -17.401 1.00 95.88 73 ARG A N 1
ATOM 620 C CA . ARG A 1 73 ? 9.584 1.379 -17.385 1.00 95.88 73 ARG A CA 1
ATOM 621 C C . ARG A 1 73 ? 10.130 0.042 -17.877 1.00 95.88 73 ARG A C 1
ATOM 623 O O . ARG A 1 73 ? 11.096 0.034 -18.626 1.00 95.88 73 ARG A O 1
ATOM 630 N N . ARG A 1 74 ? 9.501 -1.078 -17.506 1.00 96.81 74 ARG A N 1
ATOM 631 C CA . ARG A 1 74 ? 9.910 -2.417 -17.954 1.00 96.81 74 ARG A CA 1
ATOM 632 C C . ARG A 1 74 ? 9.825 -2.572 -19.473 1.00 96.81 74 ARG A C 1
ATOM 634 O O . ARG A 1 74 ? 10.698 -3.210 -20.051 1.00 96.81 74 ARG A O 1
ATOM 641 N N . VAL A 1 75 ? 8.798 -2.005 -20.109 1.00 95.88 75 VAL A N 1
ATOM 642 C CA . VAL A 1 75 ? 8.690 -1.986 -21.578 1.00 95.88 75 VAL A CA 1
ATOM 643 C C . VAL A 1 75 ? 9.853 -1.202 -22.183 1.00 95.88 75 VAL A C 1
ATOM 645 O O . VAL A 1 75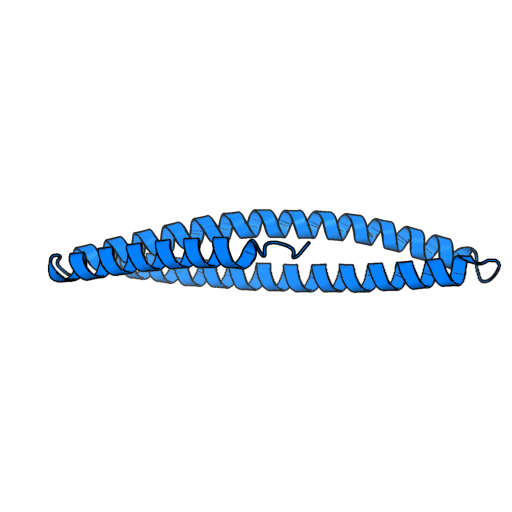 ? 10.570 -1.748 -23.014 1.00 95.88 75 VAL A O 1
ATOM 648 N N . LEU A 1 76 ? 10.107 0.013 -21.690 1.00 93.50 76 LEU A N 1
ATOM 649 C CA . LEU A 1 76 ? 11.199 0.853 -22.188 1.00 93.50 76 LEU A CA 1
ATOM 650 C C . LEU A 1 76 ? 12.580 0.199 -22.004 1.00 93.50 76 LEU A C 1
ATOM 652 O O . LEU A 1 76 ? 13.402 0.247 -22.912 1.00 93.50 76 LEU A O 1
ATOM 656 N N . ILE A 1 77 ? 12.825 -0.456 -20.863 1.00 94.31 77 ILE A N 1
ATOM 657 C CA . ILE A 1 77 ? 14.059 -1.225 -20.626 1.00 94.31 77 ILE A CA 1
ATOM 658 C C . ILE A 1 77 ? 14.239 -2.288 -21.716 1.00 94.31 77 ILE A C 1
ATOM 660 O O . ILE A 1 77 ? 15.314 -2.368 -22.299 1.00 94.31 77 ILE A O 1
ATOM 664 N N . ARG A 1 78 ? 13.191 -3.058 -22.035 1.00 93.19 78 ARG A N 1
ATOM 665 C CA . ARG A 1 78 ? 13.253 -4.105 -23.070 1.00 93.19 78 ARG A CA 1
ATOM 666 C C . ARG A 1 78 ? 13.494 -3.539 -24.466 1.00 93.19 78 ARG A C 1
ATOM 668 O O . ARG A 1 78 ? 14.244 -4.128 -25.236 1.00 93.19 78 ARG A O 1
ATOM 675 N N . GLU A 1 79 ? 12.864 -2.414 -24.795 1.00 91.06 79 GLU A N 1
ATOM 676 C CA . GLU A 1 79 ? 13.093 -1.720 -26.067 1.00 91.06 79 GLU A CA 1
ATOM 677 C C . GLU A 1 79 ? 14.554 -1.275 -26.178 1.00 91.06 79 GLU A C 1
ATOM 679 O O . GLU A 1 79 ? 15.216 -1.576 -27.167 1.00 91.06 79 GLU A O 1
ATOM 684 N N . MET A 1 80 ? 15.088 -0.634 -25.134 1.00 90.62 80 MET A N 1
ATOM 685 C CA . MET A 1 80 ? 16.487 -0.199 -25.080 1.00 90.62 80 MET A CA 1
ATOM 686 C C . MET A 1 80 ? 17.472 -1.373 -25.148 1.00 90.62 80 MET A C 1
ATOM 688 O O . MET A 1 80 ? 18.471 -1.281 -25.857 1.00 90.62 80 MET A O 1
ATOM 692 N N . GLU A 1 81 ? 17.180 -2.491 -24.477 1.00 90.38 81 GLU A N 1
ATOM 693 C CA . GLU A 1 81 ? 17.973 -3.724 -24.572 1.00 90.38 81 GLU A CA 1
ATOM 694 C C . GLU A 1 81 ? 18.001 -4.282 -26.003 1.00 90.38 81 GLU A C 1
ATOM 696 O O . GLU A 1 81 ? 19.047 -4.741 -26.462 1.00 90.38 81 GLU A O 1
ATOM 701 N N . ALA A 1 82 ? 16.891 -4.190 -26.743 1.00 88.50 82 ALA A N 1
ATOM 702 C CA . ALA A 1 82 ? 16.812 -4.658 -28.126 1.00 88.50 82 ALA A CA 1
ATOM 703 C C . ALA A 1 82 ? 17.636 -3.807 -29.114 1.00 88.50 82 ALA A C 1
ATOM 705 O O . ALA A 1 82 ? 18.084 -4.325 -30.139 1.00 88.50 82 ALA A O 1
ATOM 706 N N . PHE A 1 83 ? 17.872 -2.522 -28.820 1.00 82.44 83 PHE A N 1
ATOM 707 C CA . PHE A 1 83 ? 18.711 -1.654 -29.659 1.00 82.44 83 PHE A CA 1
ATOM 708 C C . PHE A 1 83 ? 20.221 -1.965 -29.548 1.00 82.44 83 PHE A C 1
ATOM 710 O O . PHE A 1 83 ? 20.983 -1.622 -30.460 1.00 82.44 83 PHE A O 1
ATOM 717 N N . GLY A 1 84 ? 20.646 -2.678 -28.497 1.00 73.19 84 GLY A N 1
ATOM 718 C CA . GLY A 1 84 ? 22.026 -3.133 -28.288 1.00 73.19 84 GLY A CA 1
ATOM 719 C C . GLY A 1 84 ? 23.037 -2.011 -28.004 1.00 73.19 84 GLY A C 1
ATOM 720 O O . GLY A 1 84 ? 22.678 -0.856 -27.791 1.00 73.19 84 GLY A O 1
ATOM 721 N N . GLU A 1 85 ? 24.332 -2.341 -28.038 1.00 68.94 85 GLU A N 1
ATOM 722 C CA . GLU A 1 85 ? 25.458 -1.458 -27.652 1.00 68.94 85 GLU A CA 1
ATOM 723 C C . GLU A 1 85 ? 25.745 -0.301 -28.629 1.00 68.94 85 GLU A C 1
ATOM 725 O O . GLU A 1 85 ? 26.780 0.356 -28.557 1.00 68.94 85 GLU A O 1
ATOM 730 N N . ARG A 1 86 ? 24.845 -0.024 -29.576 1.00 67.81 86 ARG A N 1
ATOM 731 C CA . ARG A 1 86 ? 25.119 0.893 -30.688 1.00 67.81 86 ARG A CA 1
ATOM 732 C C . ARG A 1 86 ? 25.266 2.373 -30.289 1.00 67.81 86 ARG A C 1
ATOM 734 O O . ARG A 1 86 ? 25.613 3.158 -31.165 1.00 67.81 86 ARG A O 1
ATOM 741 N N . TRP A 1 87 ? 25.029 2.770 -29.030 1.00 55.59 87 TRP A N 1
ATOM 742 C CA . TRP A 1 87 ? 24.996 4.183 -28.614 1.00 55.59 87 TRP A CA 1
ATOM 743 C C . TRP A 1 87 ? 25.319 4.443 -27.128 1.00 55.59 87 TRP A C 1
ATOM 745 O O . TRP A 1 87 ? 25.224 3.552 -26.289 1.00 55.59 87 TRP A O 1
ATOM 755 N N . VAL A 1 88 ? 25.520 5.736 -26.809 1.00 59.59 88 VAL A N 1
ATOM 756 C CA . VAL A 1 88 ? 25.446 6.443 -25.496 1.00 59.59 88 VAL A CA 1
ATOM 757 C C . VAL A 1 88 ? 24.236 6.024 -24.617 1.00 59.59 88 VAL A C 1
ATOM 759 O O . VAL A 1 88 ? 24.141 6.366 -23.445 1.00 59.59 88 VAL A O 1
ATOM 762 N N . ALA A 1 89 ? 23.305 5.238 -25.162 1.00 66.00 89 ALA A N 1
ATOM 763 C CA . ALA A 1 89 ? 22.138 4.668 -24.500 1.00 66.00 89 ALA A CA 1
ATOM 764 C C . ALA A 1 89 ? 22.453 3.658 -23.377 1.00 66.00 89 ALA A C 1
ATOM 766 O O . ALA A 1 89 ? 21.557 3.388 -22.580 1.00 66.00 89 ALA A O 1
ATOM 767 N N . VAL A 1 90 ? 23.677 3.118 -23.286 1.00 75.88 90 VAL A N 1
ATOM 768 C CA . VAL A 1 90 ? 24.056 2.158 -22.227 1.00 75.88 90 VAL A CA 1
ATOM 769 C C . VAL A 1 90 ? 23.956 2.793 -20.834 1.00 75.88 90 VAL A C 1
ATOM 771 O O . VAL A 1 90 ? 23.301 2.228 -19.960 1.00 75.88 90 VAL A O 1
ATOM 774 N N . ASP A 1 91 ? 24.490 4.004 -20.646 1.00 83.31 91 ASP A N 1
ATOM 775 C CA . ASP A 1 91 ? 24.424 4.712 -19.356 1.00 83.31 91 ASP A CA 1
ATOM 776 C C . ASP A 1 91 ? 22.980 5.085 -18.976 1.00 83.31 91 ASP A C 1
ATOM 778 O O . ASP A 1 91 ? 22.571 5.003 -17.812 1.00 83.31 91 ASP A O 1
ATOM 782 N N . TYR A 1 92 ? 22.165 5.454 -19.971 1.00 86.75 92 TYR A N 1
ATOM 783 C CA . TYR A 1 92 ? 20.739 5.726 -19.773 1.00 86.75 92 TYR A CA 1
ATOM 784 C C . TYR A 1 92 ? 19.944 4.460 -19.430 1.00 86.75 92 TYR A C 1
ATOM 786 O O . TYR A 1 92 ? 19.046 4.516 -18.588 1.00 86.75 92 TYR A O 1
ATOM 794 N N . LEU A 1 93 ? 20.270 3.321 -20.048 1.00 91.25 93 LEU A N 1
ATOM 795 C CA . LEU A 1 93 ? 19.655 2.028 -19.750 1.00 91.25 93 LEU A CA 1
ATOM 796 C C . LEU A 1 93 ? 19.979 1.590 -18.322 1.00 91.25 93 LEU A C 1
ATOM 798 O O . LEU A 1 93 ? 19.081 1.169 -17.593 1.00 91.25 93 LEU A O 1
ATOM 802 N N . GLU A 1 94 ? 21.235 1.725 -17.907 1.00 92.06 94 GLU A N 1
ATOM 803 C CA . GLU A 1 94 ? 21.656 1.383 -16.551 1.00 92.06 94 GLU A CA 1
ATOM 804 C C . GLU A 1 94 ? 20.959 2.279 -15.518 1.00 92.06 94 GLU A C 1
ATOM 806 O O . GLU A 1 94 ? 20.342 1.784 -14.572 1.00 92.06 94 GLU A O 1
ATOM 811 N N . SER A 1 95 ? 20.915 3.591 -15.765 1.00 92.44 95 SER A N 1
ATOM 812 C CA . SER A 1 95 ? 20.166 4.535 -14.923 1.00 92.44 95 SER A CA 1
ATOM 813 C C . SER A 1 95 ? 18.681 4.158 -14.815 1.00 92.44 95 SER A C 1
ATOM 815 O O . SER A 1 95 ? 18.084 4.199 -13.736 1.00 92.44 95 SER A O 1
ATOM 817 N N . LEU A 1 96 ? 18.066 3.742 -15.926 1.00 93.81 96 LEU A N 1
ATOM 818 C CA . LEU A 1 96 ? 16.669 3.320 -15.959 1.00 93.81 96 LEU A CA 1
ATOM 819 C C . LEU A 1 96 ? 16.437 2.017 -15.177 1.00 93.81 96 LEU A C 1
ATOM 821 O O . LEU A 1 96 ? 15.437 1.913 -14.458 1.00 93.81 96 LEU A O 1
ATOM 825 N N . LYS A 1 97 ? 17.355 1.046 -15.270 1.00 95.62 97 LYS A N 1
ATOM 826 C CA . LYS A 1 97 ? 17.327 -0.199 -14.484 1.00 95.62 97 LYS A CA 1
ATOM 827 C C . LYS A 1 97 ? 17.436 0.084 -12.990 1.00 95.62 97 LYS A C 1
ATOM 829 O O . LYS A 1 97 ? 16.650 -0.464 -12.217 1.00 95.62 97 LYS A O 1
ATOM 834 N N . GLN A 1 98 ? 18.321 0.993 -12.587 1.00 97.06 98 GLN A N 1
ATOM 835 C CA . GLN A 1 98 ? 18.476 1.402 -11.189 1.00 97.06 98 GLN A CA 1
ATOM 836 C C . GLN A 1 98 ? 17.214 2.078 -10.643 1.00 97.06 98 GLN A C 1
ATOM 838 O O . GLN A 1 98 ? 16.737 1.725 -9.561 1.00 97.06 98 GLN A O 1
ATOM 843 N N . ILE A 1 99 ? 16.613 2.997 -11.408 1.00 96.19 99 ILE A N 1
ATOM 844 C CA . ILE A 1 99 ? 15.332 3.619 -11.040 1.00 96.19 99 ILE A CA 1
ATOM 845 C C . ILE A 1 99 ? 14.237 2.555 -10.919 1.00 96.19 99 ILE A C 1
ATOM 847 O O . ILE A 1 99 ? 13.486 2.554 -9.944 1.00 96.19 99 ILE A O 1
ATOM 851 N N . HIS A 1 100 ? 14.145 1.627 -11.877 1.00 97.56 100 HIS A N 1
ATOM 852 C CA . HIS A 1 100 ? 13.160 0.548 -11.832 1.00 97.56 100 HIS A CA 1
ATOM 853 C C . HIS A 1 100 ? 13.339 -0.354 -10.604 1.00 97.56 100 HIS A C 1
ATOM 855 O O . HIS A 1 100 ? 12.349 -0.683 -9.947 1.00 97.56 100 HIS A O 1
ATOM 861 N N . ALA A 1 101 ? 14.577 -0.715 -10.264 1.00 98.06 101 ALA A N 1
ATOM 862 C CA . ALA A 1 101 ? 14.890 -1.513 -9.083 1.00 98.06 101 ALA A CA 1
ATOM 863 C C . ALA A 1 101 ? 14.481 -0.788 -7.792 1.00 98.06 101 ALA A C 1
ATOM 865 O O . ALA A 1 101 ? 13.761 -1.357 -6.971 1.00 98.06 101 ALA A O 1
ATOM 866 N N . ARG A 1 102 ? 14.846 0.494 -7.649 1.00 98.06 102 ARG A N 1
ATOM 867 C CA . ARG A 1 102 ? 14.485 1.313 -6.480 1.00 98.06 102 ARG A CA 1
ATOM 868 C C . ARG A 1 102 ? 12.972 1.449 -6.310 1.00 98.06 102 ARG A C 1
ATOM 870 O O . ARG A 1 102 ? 12.457 1.319 -5.204 1.00 98.06 102 ARG A O 1
ATOM 877 N N . GLU A 1 103 ? 12.250 1.691 -7.397 1.00 97.62 103 GLU A N 1
ATOM 878 C CA . GLU A 1 103 ? 10.790 1.848 -7.368 1.00 97.62 103 GLU A CA 1
ATOM 879 C C . GLU A 1 103 ? 10.071 0.516 -7.126 1.00 97.62 103 GLU A C 1
ATOM 881 O O . GLU A 1 103 ? 8.997 0.478 -6.531 1.00 97.62 103 GLU A 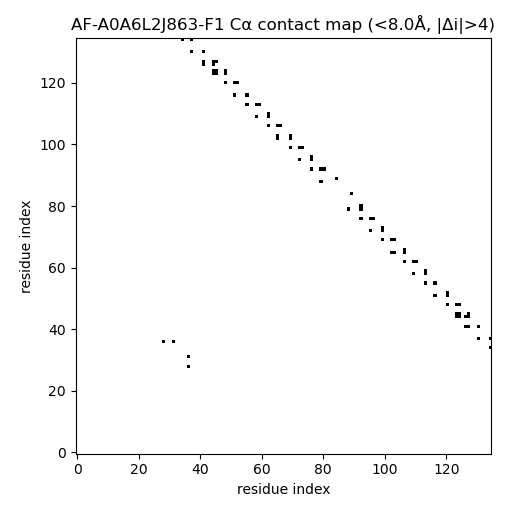O 1
ATOM 886 N N . THR A 1 104 ? 10.662 -0.598 -7.559 1.00 97.94 104 THR A N 1
ATOM 887 C CA . THR A 1 104 ? 10.176 -1.945 -7.228 1.00 97.94 104 THR A CA 1
ATOM 888 C C . THR A 1 104 ? 10.373 -2.249 -5.743 1.00 97.94 104 THR A C 1
ATOM 890 O O . THR A 1 104 ? 9.452 -2.749 -5.105 1.00 97.94 104 THR A O 1
ATOM 893 N N . ALA A 1 105 ? 11.520 -1.876 -5.168 1.00 98.31 105 ALA A N 1
ATOM 894 C CA . ALA A 1 105 ? 11.757 -1.993 -3.730 1.00 98.31 105 ALA A CA 1
ATOM 895 C C . ALA A 1 105 ? 10.785 -1.121 -2.916 1.00 98.31 105 ALA A C 1
ATOM 897 O O . ALA A 1 105 ? 10.216 -1.586 -1.932 1.00 98.31 105 ALA A O 1
ATOM 898 N N . LYS A 1 106 ? 10.514 0.113 -3.365 1.00 98.00 106 LYS A N 1
ATOM 899 C CA . LYS A 1 106 ? 9.501 0.984 -2.747 1.00 98.00 106 LYS A CA 1
ATOM 900 C C . LYS A 1 106 ? 8.105 0.351 -2.771 1.00 98.00 106 LYS A C 1
ATO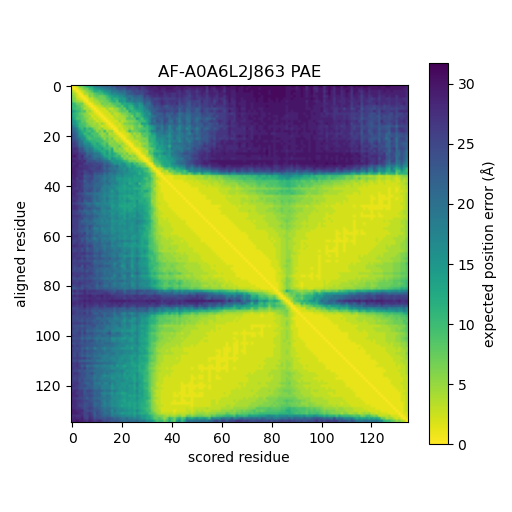M 902 O O . LYS A 1 106 ? 7.395 0.407 -1.774 1.00 98.00 106 LYS A O 1
ATOM 907 N N . LEU A 1 107 ? 7.714 -0.262 -3.892 1.00 98.31 107 LEU A N 1
ATOM 908 C CA . LEU A 1 107 ? 6.437 -0.971 -4.007 1.00 98.31 107 LEU A CA 1
ATOM 909 C C . LEU A 1 107 ? 6.344 -2.160 -3.034 1.00 98.31 107 LEU A C 1
ATOM 911 O O . LEU A 1 107 ? 5.276 -2.384 -2.466 1.00 98.31 107 LEU A O 1
ATOM 915 N N . ALA A 1 108 ? 7.436 -2.905 -2.840 1.00 98.25 108 ALA A N 1
ATOM 916 C CA . ALA A 1 108 ? 7.487 -3.992 -1.863 1.00 98.25 108 ALA A CA 1
ATOM 917 C C . ALA A 1 108 ? 7.271 -3.462 -0.437 1.00 98.25 108 ALA A C 1
ATOM 919 O O . ALA A 1 108 ? 6.331 -3.890 0.222 1.00 98.25 108 ALA A O 1
ATOM 920 N N . ALA A 1 109 ? 8.018 -2.431 -0.030 1.00 98.19 109 ALA A N 1
ATOM 921 C CA . ALA A 1 109 ? 7.878 -1.827 1.298 1.00 98.19 109 ALA A CA 1
ATOM 922 C C . ALA A 1 109 ? 6.462 -1.282 1.572 1.00 98.19 109 ALA A C 1
ATOM 924 O O . ALA A 1 109 ? 5.932 -1.448 2.664 1.00 98.19 109 ALA A O 1
ATOM 925 N N . LEU A 1 110 ? 5.812 -0.663 0.577 1.00 98.00 110 LEU A N 1
ATOM 926 C CA . LEU A 1 110 ? 4.419 -0.216 0.721 1.00 98.00 110 LEU A CA 1
ATOM 927 C C . LEU A 1 110 ? 3.434 -1.386 0.829 1.00 98.00 110 LEU A C 1
ATOM 929 O O . LEU A 1 110 ? 2.408 -1.265 1.491 1.00 98.00 110 LEU A O 1
ATOM 933 N N . THR A 1 111 ? 3.725 -2.507 0.170 1.00 98.00 111 THR A N 1
ATOM 934 C CA . THR A 1 111 ? 2.903 -3.719 0.279 1.00 98.00 111 THR A CA 1
ATOM 935 C C . THR A 1 111 ? 3.014 -4.317 1.680 1.00 98.00 111 THR A C 1
ATOM 937 O O . THR A 1 111 ? 1.991 -4.694 2.249 1.00 98.00 111 THR A O 1
ATOM 940 N N . ASP A 1 112 ? 4.219 -4.330 2.251 1.00 98.00 112 ASP A N 1
ATOM 941 C CA . ASP A 1 112 ? 4.457 -4.783 3.624 1.00 98.00 112 ASP A CA 1
ATOM 942 C C . ASP A 1 112 ? 3.755 -3.866 4.635 1.00 98.00 112 ASP A C 1
ATOM 944 O O . ASP A 1 112 ? 3.020 -4.352 5.490 1.00 98.00 112 ASP A O 1
ATOM 948 N N . ALA A 1 113 ? 3.863 -2.542 4.466 1.00 97.56 113 ALA A N 1
ATOM 949 C CA . ALA A 1 113 ? 3.160 -1.570 5.307 1.00 97.56 113 ALA A CA 1
ATOM 950 C C . ALA A 1 113 ? 1.630 -1.737 5.251 1.00 97.56 113 ALA A C 1
ATOM 952 O O . ALA A 1 113 ? 0.955 -1.648 6.271 1.00 97.56 113 ALA A O 1
ATOM 953 N N . ILE A 1 114 ? 1.061 -2.034 4.075 1.00 98.38 114 ILE A N 1
ATOM 954 C CA . ILE A 1 114 ? -0.373 -2.350 3.950 1.00 98.38 114 ILE A CA 1
ATOM 955 C C . ILE A 1 114 ? -0.732 -3.604 4.755 1.00 98.38 114 ILE A C 1
ATOM 957 O O . ILE A 1 114 ? -1.788 -3.639 5.385 1.00 98.38 114 ILE A O 1
ATOM 961 N N . ALA A 1 115 ? 0.101 -4.645 4.706 1.00 98.12 115 ALA A N 1
ATOM 962 C CA . ALA A 1 115 ? -0.149 -5.879 5.445 1.00 98.12 115 ALA A CA 1
ATOM 963 C C . ALA A 1 115 ? -0.084 -5.649 6.963 1.00 98.12 115 ALA A C 1
ATOM 965 O O . ALA A 1 115 ? -0.946 -6.143 7.690 1.00 98.12 115 ALA A O 1
ATOM 966 N N . GLU A 1 116 ? 0.887 -4.860 7.419 1.00 97.38 116 GLU A N 1
ATOM 967 C CA . GLU A 1 116 ? 1.035 -4.473 8.821 1.00 97.38 116 GLU A CA 1
ATOM 968 C C . GLU A 1 116 ? -0.158 -3.643 9.308 1.00 97.38 116 GLU A C 1
ATOM 970 O O . GLU A 1 116 ? -0.769 -3.999 10.314 1.00 97.38 116 GLU A O 1
ATOM 975 N N . SER A 1 117 ? -0.584 -2.630 8.548 1.00 96.94 117 SER A N 1
ATOM 976 C CA . SER A 1 117 ? -1.762 -1.832 8.908 1.00 96.94 117 SER A CA 1
ATOM 977 C C . SER A 1 117 ? -3.056 -2.641 8.928 1.00 96.94 117 SER A C 1
ATOM 979 O O . SER A 1 117 ? -3.903 -2.449 9.796 1.00 96.94 117 SER A O 1
ATOM 981 N N . LEU A 1 118 ? -3.219 -3.603 8.014 1.00 98.31 118 LEU A N 1
ATOM 982 C CA . LEU A 1 118 ? -4.358 -4.522 8.071 1.00 98.31 118 LEU A CA 1
ATOM 983 C C . LEU A 1 118 ? -4.334 -5.358 9.353 1.00 98.31 118 LEU A C 1
ATOM 985 O O . LEU A 1 118 ? -5.377 -5.515 9.984 1.00 98.31 118 LEU A O 1
ATOM 989 N N . ALA A 1 119 ? -3.174 -5.885 9.750 1.00 98.00 119 ALA A N 1
ATOM 990 C CA . ALA A 1 119 ? -3.045 -6.627 11.001 1.00 98.00 119 ALA A CA 1
ATOM 991 C C . ALA A 1 119 ? -3.346 -5.737 12.220 1.00 98.00 119 ALA A C 1
ATOM 993 O O . ALA A 1 119 ? -4.076 -6.164 13.116 1.00 98.00 119 ALA A O 1
ATOM 994 N N . GLY A 1 120 ? -2.858 -4.493 12.207 1.00 97.31 120 GLY A N 1
ATOM 995 C CA . GLY A 1 120 ? -3.124 -3.483 13.228 1.00 97.31 120 GLY A CA 1
ATOM 996 C C . GLY A 1 120 ? -4.610 -3.156 13.370 1.00 97.31 120 GLY A C 1
ATOM 997 O O . GLY A 1 120 ? -5.117 -3.126 14.490 1.00 97.31 120 GLY A O 1
ATOM 998 N N . ILE A 1 121 ? -5.337 -2.989 12.262 1.00 97.75 121 ILE A N 1
ATOM 999 C CA . ILE A 1 121 ? -6.796 -2.802 12.281 1.00 97.75 121 ILE A CA 1
ATOM 1000 C C . ILE A 1 121 ? -7.488 -4.011 12.916 1.00 97.75 121 ILE A C 1
ATOM 1002 O O . ILE A 1 121 ? -8.251 -3.838 13.863 1.00 97.75 121 ILE A O 1
ATOM 1006 N N . HIS A 1 122 ? -7.173 -5.236 12.479 1.00 98.06 122 HIS A N 1
ATOM 1007 C CA . HIS A 1 122 ? -7.790 -6.449 13.040 1.00 98.06 122 HIS A CA 1
ATOM 1008 C C . HIS A 1 122 ? -7.497 -6.610 14.542 1.00 98.06 122 HIS A C 1
ATOM 1010 O O . HIS A 1 122 ? -8.302 -7.157 15.299 1.00 98.06 122 HIS A O 1
ATOM 1016 N N . GLU A 1 123 ? -6.332 -6.166 15.013 1.00 97.75 123 GLU A N 1
ATOM 1017 C CA . GLU A 1 123 ? -6.021 -6.122 16.440 1.00 97.75 123 GLU A CA 1
ATOM 1018 C C . GLU A 1 123 ? -6.906 -5.122 17.192 1.00 97.75 123 GLU A C 1
ATOM 1020 O O . GLU A 1 123 ? -7.548 -5.504 18.175 1.00 97.75 123 GLU A O 1
ATOM 1025 N N . LYS A 1 124 ? -7.017 -3.884 16.698 1.00 96.88 124 LYS A N 1
ATOM 1026 C CA . LYS A 1 124 ? -7.880 -2.848 17.285 1.00 96.88 124 LYS A CA 1
ATOM 1027 C C . LYS A 1 124 ? -9.357 -3.262 17.284 1.00 96.88 124 LYS A C 1
ATOM 1029 O O . LYS A 1 124 ? -10.033 -3.099 18.297 1.00 96.88 124 LYS A O 1
ATOM 1034 N N . GLU A 1 125 ? -9.849 -3.887 16.214 1.00 97.50 125 GLU A N 1
ATOM 1035 C CA . GLU A 1 125 ? -11.215 -4.429 16.129 1.00 97.50 125 GLU A CA 1
ATOM 1036 C C . GLU A 1 125 ? -11.487 -5.477 17.218 1.00 97.50 125 GLU A C 1
ATOM 1038 O O . GLU A 1 125 ? -12.534 -5.450 17.869 1.00 97.50 125 GLU A O 1
ATOM 1043 N N . ARG A 1 126 ? -10.524 -6.374 17.484 1.00 96.81 126 ARG A N 1
ATOM 1044 C CA . ARG A 1 126 ? -10.632 -7.342 18.589 1.00 96.81 126 ARG A CA 1
ATOM 1045 C C . ARG A 1 126 ? -10.687 -6.650 19.951 1.00 96.81 126 ARG A C 1
ATOM 1047 O O . ARG A 1 126 ? -11.398 -7.129 20.837 1.00 96.81 126 ARG A O 1
ATOM 1054 N N . HIS A 1 127 ? -9.968 -5.543 20.137 1.00 93.69 127 HIS A N 1
ATOM 1055 C CA . HIS A 1 127 ? -10.050 -4.756 21.368 1.00 93.69 127 HIS A CA 1
ATOM 1056 C C . HIS A 1 127 ? -11.415 -4.088 21.540 1.00 93.69 127 HIS A C 1
ATOM 1058 O O . HIS A 1 127 ? -11.983 -4.184 22.627 1.00 93.69 127 HIS A O 1
ATOM 1064 N N . VAL A 1 128 ? -11.973 -3.497 20.480 1.00 93.69 128 VAL A N 1
ATOM 1065 C CA . VAL A 1 128 ? -13.334 -2.933 20.491 1.00 93.69 128 VAL A CA 1
ATOM 1066 C C . VAL A 1 128 ? -14.359 -4.009 20.845 1.00 93.69 128 VAL A C 1
ATOM 1068 O O . VAL A 1 128 ? -15.126 -3.823 21.785 1.00 93.69 128 VAL A O 1
ATOM 1071 N N . ALA A 1 129 ? -14.313 -5.171 20.187 1.00 94.19 129 ALA A N 1
ATOM 1072 C CA . ALA A 1 129 ? -15.229 -6.275 20.470 1.00 94.19 129 ALA A CA 1
ATOM 1073 C C . ALA A 1 129 ? -15.134 -6.764 21.927 1.00 94.19 129 ALA A C 1
ATOM 1075 O O . ALA A 1 129 ? -16.142 -7.100 22.542 1.00 94.19 129 ALA A O 1
ATOM 1076 N N . LYS A 1 130 ? -13.928 -6.786 22.509 1.00 93.25 130 LYS A N 1
ATOM 1077 C CA . LYS A 1 130 ? -13.737 -7.143 23.921 1.00 93.25 130 LYS A CA 1
ATOM 1078 C C . LYS A 1 130 ? -14.329 -6.098 24.869 1.00 93.25 130 LYS A C 1
ATOM 1080 O O . LYS A 1 130 ? -14.806 -6.478 25.933 1.0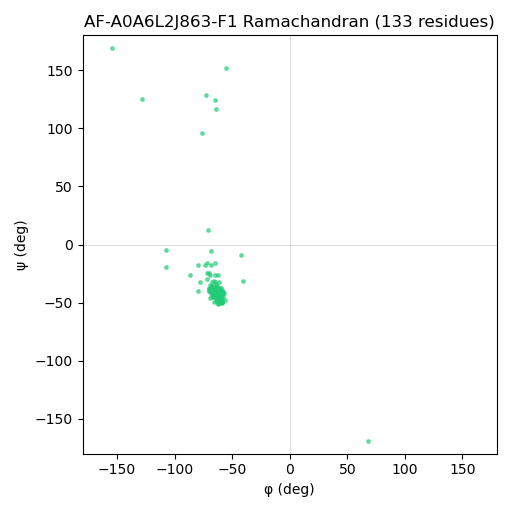0 93.25 130 LYS A O 1
ATOM 1085 N N . ILE A 1 131 ? -14.261 -4.812 24.526 1.00 90.06 131 ILE A N 1
ATOM 1086 C CA . ILE A 1 131 ? -14.891 -3.751 25.321 1.00 90.06 131 ILE A CA 1
ATOM 1087 C C . ILE A 1 131 ? -16.415 -3.882 25.236 1.00 90.06 131 ILE A C 1
ATOM 1089 O O . ILE A 1 131 ? -17.059 -3.915 26.275 1.00 90.06 131 ILE A O 1
ATOM 1093 N N . ASP A 1 132 ? -16.962 -4.091 24.037 1.00 87.81 132 ASP A N 1
ATOM 1094 C CA . ASP A 1 132 ? -18.408 -4.226 23.803 1.00 87.81 132 ASP A CA 1
ATOM 1095 C C . ASP A 1 132 ? -19.033 -5.441 24.514 1.00 87.81 132 ASP A C 1
ATOM 1097 O O . ASP A 1 132 ? -20.217 -5.428 24.829 1.00 87.81 132 ASP A O 1
ATOM 1101 N N . LEU A 1 133 ? -18.254 -6.497 24.779 1.00 87.56 133 LEU A N 1
ATOM 1102 C CA . LEU A 1 133 ? -18.694 -7.664 25.558 1.00 87.56 133 LEU A CA 1
ATOM 1103 C C . LEU A 1 133 ? -18.664 -7.448 27.081 1.00 87.56 133 LEU A C 1
ATOM 1105 O O . LEU A 1 133 ? -19.240 -8.258 27.807 1.00 87.56 133 LEU A O 1
ATOM 1109 N N . ASN A 1 134 ? -17.944 -6.429 27.558 1.00 74.62 134 ASN A N 1
ATOM 1110 C CA . ASN A 1 134 ? -17.750 -6.136 28.983 1.00 74.62 134 ASN A CA 1
ATOM 1111 C C . ASN A 1 134 ? -18.536 -4.897 29.466 1.00 74.62 134 ASN A C 1
ATOM 1113 O O . ASN A 1 134 ? -18.480 -4.605 30.663 1.00 74.62 134 ASN A O 1
ATOM 1117 N N . ASP A 1 135 ? -19.211 -4.184 28.559 1.00 63.16 135 ASP A N 1
ATOM 1118 C CA . ASP A 1 135 ? -20.157 -3.084 28.829 1.00 63.16 135 ASP A CA 1
ATOM 1119 C C . ASP A 1 135 ? -21.571 -3.618 29.148 1.00 63.16 135 ASP A C 1
ATOM 1121 O O . ASP A 1 135 ? -22.263 -2.980 29.979 1.00 63.16 135 ASP A O 1
#

Radius of gyration: 24.11 Å; Cα contacts (8 Å, |Δi|>4): 46; chains: 1; bounding box: 46×39×70 Å

Solvent-accessible surface area (backbone atoms only — not comparable to full-atom values): 7520 Å² total; per-residue (Å²): 131,86,80,82,66,61,65,64,53,53,53,48,50,54,47,54,50,52,53,49,53,50,51,57,50,56,68,46,56,81,75,50,61,72,75,56,54,55,53,50,52,41,51,50,42,54,50,54,39,54,53,49,54,54,48,46,54,52,52,51,52,52,44,52,52,48,50,53,52,48,54,53,49,53,52,51,51,52,54,55,59,71,65,52,88,83,51,85,56,57,64,54,49,51,53,49,50,51,51,48,53,53,51,50,51,51,45,50,54,52,51,50,50,49,53,51,51,51,52,51,38,58,49,41,52,52,52,40,54,54,47,70,75,73,112

Mean predicted aligned error: 12.13 Å

Organism: Tanacetum cinerariifolium (NCBI:txid118510)

Foldseek 3Di:
DDDDPVVVVVVVVVVVVVVVVVVVVVVVVVPDDPLVVLVVLLVVLVVVLVVLVVVLVVLVVVLVVLVVVLVVLVVVLVVLVVVPPPDPCPVVSVVSVVVSVVSVVVSVVSVVVSVVSVVVSVVSVVSSVVSVVVD

Secondary structure (DSSP, 8-state):
-PPP-HHHHHHHHHHHHHHHHHHHHHHHHTTS-HHHHHHHHHHHHHHHHHHHHHHHHHHHHHHHHHHHHHHHHHHHHHHHHHHTTSSTHHHHHHHHHHHHHHHHHHHHHHHHHHHHHHHHHHHHHHHHHHHHTT-

Nearest PDB structures (foldseek):
  6z6o-assembly1_C  TM=5.332E-01  e=1.945E-01  Saccharomyces cerevisiae S288C
  5fi4-assembly1_B  TM=8.357E-01  e=1.806E+00  Homo sapiens
  6z6f-assembly1_C  TM=5.577E-01  e=2.965E-01  Saccharomyces cerevisiae S288C
  6g6w-assembly1_B  TM=4.427E-01  e=2.066E-01  Bos taurus

pLDDT: mean 81.08, std 20.0, range [38.16, 98.38]